Protein AF-A0AA51P046-F1 (afdb_monomer_lite)

Foldseek 3Di:
DVQACVPVVVVQQWDWPPDFDHDYDDPPDPPPDDDDGDDTDDTDGDDDDDDPDDLVSLLVVQVVQVVVQVVVVVVVDHDDDDDDSCVPSVCVNCVVVVVVVVVVVVVVVVVVD

Radius of gyration: 23.31 Å; chains: 1; bounding box: 40×34×75 Å

Organism: NCBI:txid2839342

Structure (mmCIF, N/CA/C/O backbone):
data_AF-A0AA51P046-F1
#
_entry.id   AF-A0AA51P046-F1
#
loop_
_atom_site.group_PDB
_atom_site.id
_atom_site.type_symbol
_atom_site.label_atom_id
_atom_site.label_alt_id
_atom_site.label_comp_id
_atom_site.label_asym_id
_atom_site.label_entity_id
_atom_site.label_seq_id
_atom_site.pdbx_PDB_ins_code
_atom_site.Cartn_x
_atom_site.Cartn_y
_atom_site.Cartn_z
_atom_site.occupancy
_atom_site.B_iso_or_equiv
_atom_site.auth_seq_id
_atom_site.auth_comp_id
_atom_site.auth_asym_id
_atom_site.auth_atom_id
_atom_site.pdbx_PDB_model_num
ATOM 1 N N . TRP A 1 1 ? 11.279 -0.391 -20.856 1.00 92.69 1 TRP A N 1
ATOM 2 C CA . TRP A 1 1 ? 10.608 0.791 -20.285 1.00 92.69 1 TRP A CA 1
ATOM 3 C C . TRP A 1 1 ? 11.399 1.357 -19.111 1.00 92.69 1 TRP A C 1
ATOM 5 O O . TRP A 1 1 ? 12.109 2.322 -19.342 1.00 92.69 1 TRP A O 1
ATOM 15 N N . ALA A 1 2 ? 11.408 0.714 -17.933 1.00 93.25 2 ALA A N 1
ATOM 16 C CA . ALA A 1 2 ? 12.025 1.247 -16.702 1.00 93.25 2 ALA A CA 1
ATOM 17 C C . ALA A 1 2 ? 13.483 1.753 -16.828 1.00 93.25 2 ALA A C 1
ATOM 19 O O . ALA A 1 2 ? 13.899 2.627 -16.078 1.00 93.25 2 ALA A O 1
ATOM 20 N N . THR A 1 3 ? 14.265 1.209 -17.762 1.00 93.50 3 THR A N 1
ATOM 21 C CA . THR A 1 3 ? 15.686 1.537 -17.970 1.00 93.50 3 THR A CA 1
ATOM 22 C C . THR A 1 3 ? 15.951 2.573 -19.062 1.00 93.50 3 THR A C 1
ATOM 24 O O . THR A 1 3 ? 17.003 3.201 -19.043 1.00 93.50 3 THR A O 1
ATOM 27 N N . ASN A 1 4 ? 15.029 2.731 -20.015 1.00 95.31 4 ASN A N 1
ATOM 28 C CA . ASN A 1 4 ? 15.179 3.623 -21.173 1.00 95.31 4 ASN A CA 1
ATOM 29 C C . ASN A 1 4 ? 14.312 4.883 -21.054 1.00 95.31 4 ASN A C 1
ATOM 31 O O . ASN A 1 4 ? 14.606 5.888 -21.683 1.00 95.31 4 ASN A O 1
ATOM 35 N N . ASP A 1 5 ? 13.267 4.836 -20.229 1.00 96.44 5 ASP A N 1
ATOM 36 C CA . ASP A 1 5 ? 12.367 5.952 -19.954 1.00 96.44 5 ASP A CA 1
ATOM 37 C C . ASP A 1 5 ? 12.427 6.298 -18.461 1.00 96.44 5 ASP A C 1
ATOM 39 O O . ASP A 1 5 ? 11.537 5.985 -17.664 1.00 96.44 5 ASP A O 1
ATOM 43 N N . ALA A 1 6 ? 13.558 6.888 -18.064 1.00 93.00 6 ALA A N 1
ATOM 44 C CA . ALA A 1 6 ? 13.827 7.231 -16.671 1.00 93.00 6 ALA A CA 1
ATOM 45 C C . ALA A 1 6 ? 12.859 8.299 -16.136 1.00 93.00 6 ALA A C 1
ATOM 47 O O . ALA A 1 6 ? 12.555 8.303 -14.943 1.00 93.00 6 ALA A O 1
ATOM 48 N N . LEU A 1 7 ? 12.356 9.179 -17.009 1.00 96.62 7 LEU A N 1
ATOM 49 C CA . LEU A 1 7 ? 11.429 10.243 -16.633 1.00 96.62 7 LEU A CA 1
ATOM 50 C C . LEU A 1 7 ? 10.056 9.676 -16.279 1.00 96.62 7 LEU A C 1
ATOM 52 O O . LEU A 1 7 ? 9.559 9.957 -15.189 1.00 96.62 7 LEU A O 1
ATOM 56 N N . ALA A 1 8 ? 9.466 8.836 -17.137 1.00 96.62 8 ALA A N 1
ATOM 57 C CA . ALA A 1 8 ? 8.175 8.229 -16.826 1.00 96.62 8 ALA A CA 1
ATOM 58 C C . ALA A 1 8 ? 8.278 7.281 -15.627 1.00 96.62 8 ALA A C 1
ATOM 60 O O . ALA A 1 8 ? 7.407 7.286 -14.753 1.00 96.62 8 ALA A O 1
ATOM 61 N N . TYR A 1 9 ? 9.362 6.501 -15.545 1.00 95.75 9 TYR A N 1
ATOM 62 C CA . TYR A 1 9 ? 9.577 5.612 -14.409 1.00 95.75 9 TYR A CA 1
ATOM 63 C C . TYR A 1 9 ? 9.699 6.394 -13.095 1.00 95.75 9 TYR A C 1
ATOM 65 O O . TYR A 1 9 ? 8.991 6.089 -12.135 1.00 95.75 9 TYR A O 1
ATOM 73 N N . GLY A 1 10 ? 10.516 7.452 -13.070 1.00 95.19 10 GLY A N 1
ATOM 74 C CA . GLY A 1 10 ? 10.674 8.320 -11.904 1.00 95.19 10 GLY A CA 1
ATOM 75 C C . GLY A 1 10 ? 9.374 9.018 -11.499 1.00 95.19 10 GLY A C 1
ATOM 76 O O . GLY A 1 10 ? 9.004 8.991 -10.326 1.00 95.19 10 GLY A O 1
ATOM 77 N N . ALA A 1 11 ? 8.636 9.572 -12.465 1.00 96.25 11 ALA A N 1
ATOM 78 C CA . ALA A 1 11 ? 7.366 10.253 -12.220 1.00 96.25 11 ALA A CA 1
ATOM 79 C C . ALA A 1 11 ? 6.276 9.316 -11.673 1.00 96.25 11 ALA A C 1
ATOM 81 O O . ALA A 1 11 ? 5.465 9.738 -10.852 1.00 96.25 11 ALA A O 1
ATOM 82 N N . SER A 1 12 ? 6.271 8.041 -12.084 1.00 96.00 12 SER A N 1
ATOM 83 C CA . SER A 1 12 ? 5.298 7.052 -11.598 1.00 96.00 12 SER A CA 1
ATOM 84 C C . SER A 1 12 ? 5.448 6.724 -10.109 1.00 96.00 12 SER A C 1
ATOM 86 O O . SER A 1 12 ? 4.499 6.256 -9.484 1.00 96.00 12 SER A O 1
ATOM 88 N N . GLN A 1 13 ? 6.652 6.916 -9.551 1.00 95.88 13 GLN A N 1
ATOM 89 C CA . GLN A 1 13 ? 7.055 6.456 -8.214 1.00 95.88 13 GLN A CA 1
ATOM 90 C C . GLN A 1 13 ? 6.775 4.957 -7.963 1.00 95.88 13 GLN A C 1
ATOM 92 O O . GLN A 1 13 ? 6.744 4.504 -6.814 1.00 95.88 13 GLN A O 1
ATOM 97 N N . GLY A 1 14 ? 6.598 4.177 -9.036 1.00 93.62 14 GLY A N 1
ATOM 98 C CA . GLY A 1 14 ? 6.342 2.744 -9.012 1.00 93.62 14 GLY A CA 1
ATOM 99 C C . GLY A 1 14 ? 7.629 1.974 -8.762 1.00 93.62 14 GLY A C 1
ATOM 100 O O . GLY A 1 14 ? 8.365 1.648 -9.687 1.00 93.62 14 GLY A O 1
ATOM 101 N N . ASN A 1 15 ? 7.927 1.700 -7.496 1.00 94.50 15 ASN A N 1
ATOM 102 C CA . ASN A 1 15 ? 9.152 1.023 -7.084 1.00 94.50 15 ASN A CA 1
ATOM 103 C C . ASN A 1 15 ? 9.109 -0.482 -7.404 1.00 94.50 15 ASN A C 1
ATOM 105 O O . ASN A 1 15 ? 8.732 -1.289 -6.555 1.00 94.50 15 ASN A O 1
ATOM 109 N N . LEU A 1 16 ? 9.513 -0.860 -8.618 1.00 96.38 16 LEU A N 1
ATOM 110 C CA . LEU A 1 16 ? 9.538 -2.251 -9.069 1.00 96.38 16 LEU A CA 1
ATOM 111 C C . LEU A 1 16 ? 10.619 -3.056 -8.336 1.00 96.38 16 LEU A C 1
ATOM 113 O O . LEU A 1 16 ? 11.814 -2.741 -8.408 1.00 96.38 16 LEU A O 1
ATOM 117 N N . LYS A 1 17 ? 10.203 -4.125 -7.651 1.00 96.38 17 LYS A N 1
ATOM 118 C CA . LYS A 1 17 ? 11.099 -5.091 -7.007 1.00 96.38 17 LYS A CA 1
ATOM 119 C C . LYS A 1 17 ? 10.750 -6.526 -7.425 1.00 96.38 17 LYS A C 1
ATOM 121 O O . LYS A 1 17 ? 9.565 -6.861 -7.454 1.00 96.38 17 LYS A O 1
ATOM 126 N N . PRO A 1 18 ? 11.754 -7.388 -7.682 1.00 96.50 18 PRO A N 1
ATOM 127 C CA . PRO A 1 18 ? 13.169 -7.046 -7.854 1.00 96.50 18 PRO A CA 1
ATOM 128 C C . PRO A 1 18 ? 13.369 -6.057 -9.010 1.00 96.50 18 PRO A C 1
ATOM 130 O O . PRO A 1 18 ? 12.502 -5.915 -9.872 1.00 96.50 18 PRO A O 1
ATOM 133 N N . GLN A 1 19 ? 14.486 -5.326 -8.990 1.00 94.50 19 GLN A N 1
ATOM 134 C CA . GLN A 1 19 ? 14.751 -4.351 -10.046 1.00 94.50 19 GLN A CA 1
ATOM 135 C C . GLN A 1 19 ? 14.830 -5.079 -11.398 1.00 94.50 19 GLN A C 1
ATOM 137 O O . GLN A 1 19 ? 15.526 -6.097 -11.484 1.00 94.50 19 GLN A O 1
ATOM 142 N N . PRO A 1 20 ? 14.143 -4.585 -12.443 1.00 94.69 20 PRO A N 1
ATOM 143 C CA . PRO A 1 20 ? 14.285 -5.132 -13.785 1.00 94.69 20 PRO A CA 1
ATOM 144 C C . PRO A 1 20 ? 15.752 -5.129 -14.221 1.00 94.69 20 PRO A C 1
ATOM 146 O O . PRO A 1 20 ? 16.500 -4.205 -13.893 1.00 94.69 20 PRO A O 1
ATOM 149 N N . GLN A 1 21 ? 16.170 -6.150 -14.970 1.00 94.19 21 GLN A N 1
ATOM 150 C CA . GLN A 1 21 ? 17.529 -6.192 -15.498 1.00 94.19 21 GLN A CA 1
ATOM 151 C C . GLN A 1 21 ? 17.788 -4.972 -16.378 1.00 94.19 21 GLN A C 1
ATOM 153 O O . GLN A 1 21 ? 16.974 -4.600 -17.228 1.00 94.19 21 GLN A O 1
ATOM 158 N N . ARG A 1 22 ? 18.940 -4.338 -16.154 1.00 92.19 22 ARG A N 1
ATOM 159 C CA . ARG A 1 22 ? 19.315 -3.137 -16.886 1.00 92.19 22 ARG A CA 1
ATOM 160 C C . ARG A 1 22 ? 19.605 -3.491 -18.340 1.00 92.19 22 ARG A C 1
ATOM 162 O O . ARG A 1 22 ? 20.519 -4.257 -18.621 1.00 92.19 22 ARG A O 1
ATOM 169 N N . TRP A 1 23 ? 18.860 -2.869 -19.242 1.00 92.94 23 TRP A N 1
ATOM 170 C CA . TRP A 1 23 ? 19.118 -2.879 -20.676 1.00 92.94 23 TRP A CA 1
ATOM 171 C C . TRP A 1 23 ? 18.900 -1.464 -21.210 1.00 92.94 23 TRP A C 1
ATOM 173 O O . TRP A 1 23 ? 17.827 -0.893 -21.005 1.00 92.94 23 TRP A O 1
ATOM 183 N N . ILE A 1 24 ? 19.927 -0.883 -21.827 1.00 92.50 24 ILE A N 1
ATOM 184 C CA . ILE A 1 24 ? 19.870 0.446 -22.442 1.00 92.50 24 ILE A CA 1
ATOM 185 C C . ILE A 1 24 ? 19.960 0.237 -23.942 1.00 92.50 24 ILE A C 1
ATOM 187 O O . ILE A 1 24 ? 20.881 -0.423 -24.415 1.00 92.50 24 ILE A O 1
ATOM 191 N N . HIS A 1 25 ? 18.990 0.778 -24.663 1.00 91.06 25 HIS A N 1
ATOM 192 C CA . HIS A 1 25 ? 18.967 0.696 -26.108 1.00 91.06 25 HIS A CA 1
ATOM 193 C C . HIS A 1 25 ? 20.133 1.496 -26.699 1.00 91.06 25 HIS A C 1
ATOM 195 O O . HIS A 1 25 ? 20.322 2.664 -26.354 1.00 91.06 25 HIS A O 1
ATOM 201 N N . SER A 1 26 ? 20.876 0.870 -27.609 1.00 92.25 26 SER A N 1
ATOM 202 C CA . SER A 1 26 ? 21.825 1.540 -28.493 1.00 92.25 26 SER A CA 1
ATOM 203 C C . SER A 1 26 ? 21.410 1.281 -29.942 1.00 92.25 26 SER A C 1
ATOM 205 O O . SER A 1 26 ? 21.175 0.120 -30.285 1.00 92.25 26 SER A O 1
ATOM 207 N N . PRO A 1 27 ? 21.348 2.307 -30.808 1.00 92.50 27 PRO A N 1
ATOM 208 C CA . PRO A 1 27 ? 21.104 2.116 -32.239 1.00 92.50 27 PRO A CA 1
ATOM 209 C C . PRO A 1 27 ? 22.162 1.243 -32.933 1.00 92.50 27 PRO A C 1
ATOM 211 O O . PRO A 1 27 ? 21.893 0.680 -33.988 1.00 92.50 27 PRO A O 1
ATOM 214 N N . GLU A 1 28 ? 23.356 1.137 -32.347 1.00 93.94 28 GLU A N 1
ATOM 215 C CA . GLU A 1 28 ? 24.486 0.353 -32.864 1.00 93.94 28 GLU A CA 1
ATOM 216 C C . GLU A 1 28 ? 24.459 -1.118 -32.405 1.00 93.94 28 GLU A C 1
ATOM 218 O O . GLU A 1 28 ? 25.293 -1.913 -32.835 1.00 93.94 28 GLU A O 1
ATOM 223 N N . ASP A 1 29 ? 23.530 -1.497 -31.519 1.00 90.06 29 ASP A N 1
ATOM 224 C CA . ASP A 1 29 ? 23.430 -2.866 -31.006 1.00 90.06 29 ASP A CA 1
ATOM 225 C C . ASP A 1 29 ? 22.819 -3.811 -32.053 1.00 90.06 29 ASP A C 1
ATOM 227 O O . ASP A 1 29 ? 21.626 -3.758 -32.353 1.00 90.06 29 ASP A O 1
ATOM 231 N N . VAL A 1 30 ? 23.652 -4.702 -32.592 1.00 91.00 30 VAL A N 1
ATOM 232 C CA . VAL A 1 30 ? 23.269 -5.704 -33.601 1.00 91.00 30 VAL A CA 1
ATOM 233 C C . VAL A 1 30 ? 22.756 -7.000 -32.960 1.00 91.00 30 VAL A C 1
ATOM 235 O O . VAL A 1 30 ? 22.018 -7.750 -33.595 1.00 91.00 30 VAL A O 1
ATOM 238 N N . ASN A 1 31 ? 23.123 -7.274 -31.705 1.00 88.81 31 ASN A N 1
ATOM 239 C CA . ASN A 1 31 ? 22.814 -8.548 -31.051 1.00 88.81 31 ASN A CA 1
ATOM 240 C C . ASN A 1 31 ? 21.349 -8.615 -30.587 1.00 88.81 31 ASN A C 1
ATOM 242 O O . ASN A 1 31 ? 20.791 -9.705 -30.492 1.00 88.81 31 ASN A O 1
ATOM 246 N N . LEU A 1 32 ? 20.712 -7.460 -30.335 1.00 87.38 32 LEU A N 1
ATOM 247 C CA . LEU A 1 32 ? 19.291 -7.330 -29.962 1.00 87.38 32 LEU A CA 1
ATOM 248 C C . LEU A 1 32 ? 18.878 -8.206 -28.762 1.00 87.38 32 LEU A C 1
ATOM 250 O O . LEU A 1 32 ? 17.727 -8.635 -28.638 1.00 87.38 32 LEU A O 1
ATOM 254 N N . GLU A 1 33 ? 19.811 -8.464 -27.848 1.00 90.31 33 GLU A N 1
ATOM 255 C CA . GLU A 1 33 ? 19.585 -9.344 -26.706 1.00 90.31 33 GLU A CA 1
ATOM 256 C C . GLU A 1 33 ? 19.021 -8.577 -25.506 1.00 90.31 33 GLU A C 1
ATOM 258 O O . GLU A 1 33 ? 19.664 -7.698 -24.928 1.00 90.31 33 GLU A O 1
ATOM 263 N N . ILE A 1 34 ? 17.825 -8.971 -25.062 1.00 92.88 34 ILE A N 1
ATOM 264 C CA . ILE A 1 34 ? 17.210 -8.464 -23.832 1.00 92.88 34 ILE A CA 1
ATOM 265 C C . ILE A 1 34 ? 17.144 -9.600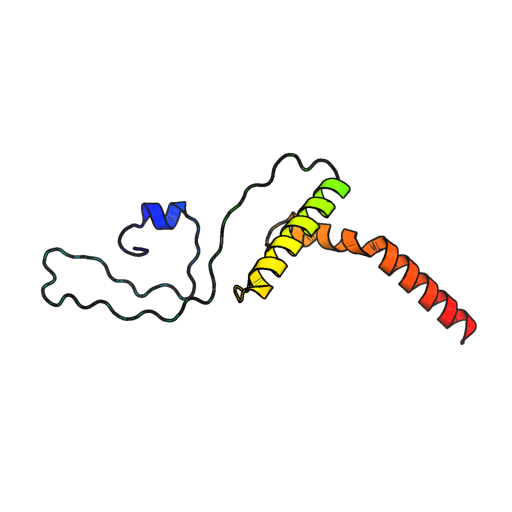 -22.819 1.00 92.88 34 ILE A C 1
ATOM 267 O O . ILE A 1 34 ? 16.436 -10.592 -23.000 1.00 92.88 34 ILE A O 1
ATOM 271 N N . LYS A 1 35 ? 17.865 -9.447 -21.708 1.00 92.31 35 LYS A N 1
ATOM 272 C CA . LYS A 1 35 ? 17.876 -10.455 -20.648 1.00 92.31 35 LYS A CA 1
ATOM 273 C C . LYS A 1 35 ? 16.538 -10.501 -19.909 1.00 92.31 35 LYS A C 1
ATOM 275 O O . LYS A 1 35 ? 15.969 -9.474 -19.531 1.00 92.31 35 LYS A O 1
ATOM 280 N N . LYS A 1 36 ? 16.058 -11.717 -19.641 1.00 94.62 36 LYS A N 1
ATOM 281 C CA . LYS A 1 36 ? 14.832 -11.942 -18.869 1.00 94.62 36 LYS A CA 1
ATOM 282 C C . LYS A 1 36 ? 15.016 -11.468 -17.425 1.00 94.62 36 LYS A C 1
ATOM 284 O O . LYS A 1 36 ? 15.968 -11.848 -16.748 1.00 94.62 36 LYS A O 1
ATOM 289 N N . SER A 1 37 ? 14.073 -10.660 -16.951 1.00 95.88 37 SER A N 1
ATOM 290 C CA . SER A 1 37 ? 14.008 -10.242 -15.548 1.00 95.88 37 SER A CA 1
ATOM 291 C C . SER A 1 37 ? 13.241 -11.254 -14.702 1.00 95.88 37 SER A C 1
ATOM 293 O O . SER A 1 37 ? 12.387 -11.986 -15.209 1.00 95.88 37 SER A O 1
ATOM 295 N N . SER A 1 38 ? 13.531 -11.275 -13.404 1.00 96.44 38 SER A N 1
ATOM 296 C CA . SER A 1 38 ? 12.746 -12.044 -12.440 1.00 96.44 38 SER A CA 1
ATOM 297 C C . SER A 1 38 ? 11.309 -11.507 -12.350 1.00 96.44 38 SER A C 1
ATOM 299 O O . SER A 1 38 ? 11.099 -10.310 -12.573 1.00 96.44 38 SER A O 1
ATOM 301 N N . PRO A 1 39 ? 10.319 -12.354 -12.009 1.00 96.25 39 PRO A N 1
ATOM 302 C CA . PRO A 1 39 ? 8.953 -11.904 -11.765 1.00 96.25 39 PRO A CA 1
ATOM 303 C C . PRO A 1 39 ? 8.906 -10.814 -10.692 1.00 96.25 39 PRO A C 1
ATOM 305 O O . PRO A 1 39 ? 9.626 -10.888 -9.694 1.00 96.25 39 PRO A O 1
ATOM 308 N N . LEU A 1 40 ? 8.058 -9.810 -10.902 1.00 95.38 40 LEU A N 1
ATOM 309 C CA . LEU A 1 40 ? 7.850 -8.735 -9.938 1.00 95.38 40 LEU A CA 1
ATOM 310 C C . LEU A 1 40 ? 7.106 -9.263 -8.712 1.00 95.38 40 LEU A C 1
ATOM 312 O O . LE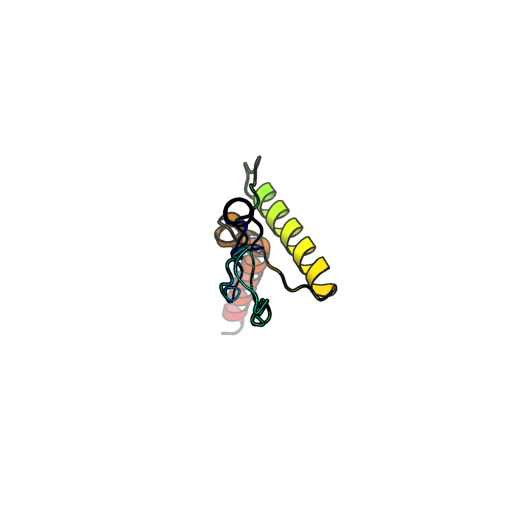U A 1 40 ? 6.115 -9.976 -8.843 1.00 95.38 40 LEU A O 1
ATOM 316 N N . ILE A 1 41 ? 7.581 -8.875 -7.533 1.00 96.62 41 ILE A N 1
ATOM 317 C CA . ILE A 1 41 ? 6.985 -9.231 -6.239 1.00 96.62 41 ILE A CA 1
ATOM 318 C C . ILE A 1 41 ? 6.418 -8.013 -5.512 1.00 96.62 41 ILE A C 1
ATOM 320 O O . ILE A 1 41 ? 5.602 -8.162 -4.610 1.00 96.62 41 ILE A O 1
ATOM 324 N N . TYR A 1 42 ? 6.858 -6.807 -5.879 1.00 97.00 42 TYR A N 1
ATOM 325 C CA . TYR A 1 42 ? 6.404 -5.574 -5.254 1.00 97.00 42 TYR A CA 1
ATOM 326 C C . TYR A 1 42 ? 6.449 -4.404 -6.234 1.00 97.00 42 TYR A C 1
ATOM 328 O O . TYR A 1 42 ? 7.358 -4.274 -7.059 1.00 97.00 42 TYR A O 1
ATOM 336 N N . THR A 1 43 ? 5.449 -3.545 -6.097 1.00 97.44 43 THR A N 1
ATOM 337 C CA . THR A 1 43 ? 5.386 -2.196 -6.645 1.00 97.44 43 THR A CA 1
ATOM 338 C C . THR A 1 43 ? 4.481 -1.364 -5.743 1.00 97.44 43 THR A C 1
ATOM 340 O O . THR A 1 43 ? 3.767 -1.909 -4.902 1.00 97.44 43 THR A O 1
ATOM 343 N N . GLN A 1 44 ? 4.495 -0.049 -5.919 1.00 96.44 44 GLN A N 1
ATOM 344 C CA . GLN A 1 44 ? 3.667 0.871 -5.146 1.00 96.44 44 GLN A CA 1
ATOM 345 C C . GLN A 1 44 ? 2.956 1.862 -6.060 1.00 96.44 44 GLN A C 1
ATOM 347 O O . GLN A 1 44 ? 3.437 2.165 -7.152 1.00 96.44 44 GLN A O 1
ATOM 352 N N . LEU A 1 45 ? 1.817 2.364 -5.588 1.00 96.31 45 LEU A N 1
ATOM 353 C CA . LEU A 1 45 ? 1.002 3.359 -6.273 1.00 96.31 45 LEU A CA 1
ATOM 354 C C . LEU A 1 45 ? 0.795 4.541 -5.318 1.00 96.31 45 LEU A C 1
ATOM 356 O O . LEU A 1 45 ? 0.140 4.366 -4.287 1.00 96.31 45 LEU A O 1
ATOM 360 N N . PRO A 1 46 ? 1.385 5.716 -5.596 1.00 96.62 46 PRO A N 1
ATOM 361 C CA . PRO A 1 46 ? 1.249 6.871 -4.719 1.00 96.62 46 PRO A CA 1
ATOM 362 C C . PRO A 1 46 ? -0.140 7.508 -4.863 1.00 96.62 46 PRO A C 1
ATOM 364 O O . PRO A 1 46 ? -0.606 7.769 -5.971 1.00 96.62 46 PRO A O 1
ATOM 367 N N . PHE A 1 47 ? -0.775 7.817 -3.734 1.00 96.31 47 PHE A N 1
ATOM 368 C CA . PHE A 1 47 ? -2.014 8.593 -3.670 1.00 96.31 47 PHE A CA 1
ATOM 369 C C . PHE A 1 47 ? -1.900 9.668 -2.591 1.00 96.31 47 PHE A C 1
ATOM 371 O O . PHE A 1 47 ? -1.273 9.452 -1.553 1.00 96.31 47 PHE A O 1
ATOM 378 N N . TYR A 1 48 ? -2.543 10.811 -2.824 1.00 95.44 48 TYR A N 1
ATOM 379 C CA . TYR A 1 48 ? -2.687 11.868 -1.827 1.00 95.44 48 TYR A CA 1
ATOM 380 C C . TYR A 1 48 ? -4.083 11.832 -1.225 1.00 95.44 48 TYR A C 1
ATOM 382 O O . TYR A 1 48 ? -5.073 11.629 -1.927 1.00 95.44 48 TYR A O 1
ATOM 390 N N . LEU A 1 49 ? -4.147 12.054 0.083 1.00 94.56 49 LEU A N 1
ATOM 391 C CA . LEU A 1 49 ? -5.393 12.171 0.825 1.00 94.56 49 LEU A CA 1
ATOM 392 C C . LEU A 1 49 ? -5.633 13.644 1.150 1.00 94.56 49 LEU A C 1
ATOM 394 O O . LEU A 1 49 ? -4.695 14.371 1.477 1.00 94.56 49 LEU A O 1
ATOM 398 N N . SER A 1 50 ? -6.883 14.081 1.075 1.00 93.81 50 SER A N 1
ATOM 399 C CA . SER A 1 50 ? -7.292 15.447 1.397 1.00 93.81 50 SER A CA 1
ATOM 400 C C . SER A 1 50 ? -8.609 15.438 2.171 1.00 93.81 50 SER A C 1
ATOM 402 O O . SER A 1 50 ? -9.351 14.459 2.139 1.00 93.81 50 SER A O 1
ATOM 404 N N . GLY A 1 51 ? -8.883 16.521 2.905 1.00 90.50 51 GLY A N 1
ATOM 405 C CA . GLY A 1 51 ? -10.158 16.694 3.612 1.00 90.50 51 GLY A CA 1
ATOM 406 C C . GLY A 1 51 ? -10.359 15.800 4.842 1.00 90.50 51 GLY A C 1
ATOM 407 O O . GLY A 1 51 ? -11.494 15.584 5.247 1.00 90.50 51 GLY A O 1
ATOM 408 N N . LEU A 1 52 ? -9.283 15.281 5.442 1.00 92.50 52 LEU A N 1
ATOM 409 C CA . LEU A 1 52 ? -9.343 14.497 6.680 1.00 92.50 52 LEU A CA 1
ATOM 410 C C . LEU A 1 52 ? -9.203 15.421 7.896 1.00 92.50 52 LEU A C 1
ATOM 412 O O . LEU A 1 52 ? -8.091 15.813 8.247 1.00 92.50 52 LEU A O 1
ATOM 416 N N . SER A 1 53 ? -10.325 15.794 8.514 1.00 91.19 53 SER A N 1
ATOM 417 C CA . SER A 1 53 ? -10.362 16.696 9.679 1.00 91.19 53 SER A CA 1
ATOM 418 C C . SER A 1 53 ? -10.541 15.990 11.022 1.00 91.19 53 SER A C 1
ATOM 420 O O . SER A 1 53 ? -10.144 16.521 12.055 1.00 91.19 53 SER A O 1
ATOM 422 N N . ASP A 1 54 ? -11.158 14.814 11.028 1.00 94.62 54 ASP A N 1
ATOM 423 C CA . ASP A 1 54 ? -11.674 14.160 12.228 1.00 94.62 54 ASP A CA 1
ATOM 424 C C . ASP A 1 54 ? -11.346 12.661 12.239 1.00 94.62 54 ASP A C 1
ATOM 426 O O . ASP A 1 54 ? -11.006 12.050 11.227 1.00 94.62 54 ASP A O 1
ATOM 430 N N . THR A 1 55 ? -11.411 12.047 13.421 1.00 94.12 55 THR A N 1
ATOM 431 C CA . THR A 1 55 ? -11.041 10.631 13.576 1.00 94.12 55 THR A CA 1
ATOM 432 C C . THR A 1 55 ? -12.017 9.705 12.853 1.00 94.12 55 THR A C 1
ATOM 434 O O . THR A 1 55 ? -11.597 8.667 12.342 1.00 94.12 55 THR A O 1
ATOM 437 N N . ASP A 1 56 ? -13.296 10.070 12.770 1.00 93.88 56 ASP A N 1
ATOM 438 C CA . ASP A 1 56 ? -14.300 9.237 12.115 1.00 93.88 56 ASP A CA 1
ATOM 439 C C . ASP A 1 56 ? -14.132 9.257 10.589 1.00 93.88 56 ASP A C 1
ATOM 441 O O . ASP A 1 56 ? -14.192 8.196 9.965 1.00 93.88 56 ASP A O 1
ATOM 445 N N . SER A 1 57 ? -13.801 10.402 9.981 1.00 95.38 57 SER A N 1
ATOM 446 C CA . SER A 1 57 ? -13.460 10.476 8.553 1.00 95.38 57 SER A CA 1
ATOM 447 C C . SER A 1 57 ? -12.211 9.662 8.214 1.00 95.38 57 SER A C 1
ATOM 449 O O . SER A 1 57 ? -12.220 8.918 7.231 1.00 95.38 57 SER A O 1
ATOM 451 N N . ILE A 1 58 ? -11.174 9.702 9.059 1.00 95.94 58 ILE A N 1
ATOM 452 C CA . ILE A 1 58 ? -9.976 8.865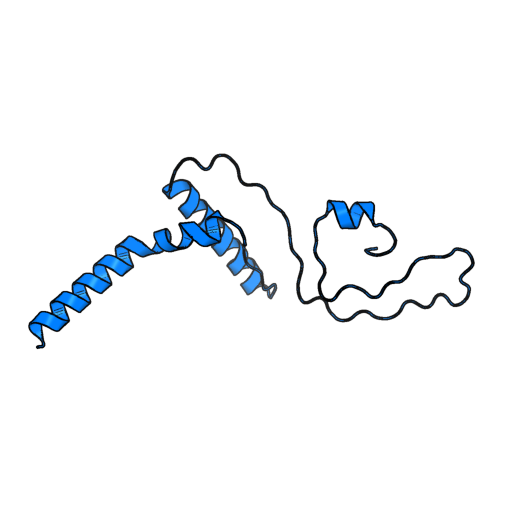 8.882 1.00 95.94 58 ILE A CA 1
ATOM 453 C C . ILE A 1 58 ? -10.325 7.375 8.992 1.00 95.94 58 ILE A C 1
ATOM 455 O O . ILE A 1 58 ? -9.896 6.580 8.155 1.00 95.94 58 ILE A O 1
ATOM 459 N N . LYS A 1 59 ? -11.132 6.976 9.982 1.00 95.50 59 LYS A N 1
ATOM 460 C CA . LYS A 1 59 ? -11.574 5.582 10.130 1.00 95.50 59 LYS A CA 1
ATOM 461 C C . LYS A 1 59 ? -12.371 5.098 8.919 1.00 95.50 59 LYS A C 1
ATOM 463 O O . LYS A 1 59 ? -12.085 4.019 8.404 1.00 95.50 59 LYS A O 1
ATOM 468 N N . ASN A 1 60 ? -13.324 5.899 8.442 1.00 95.44 60 ASN A N 1
ATOM 469 C CA . ASN A 1 60 ? -14.135 5.576 7.267 1.00 95.44 60 ASN A CA 1
ATOM 470 C C . ASN A 1 60 ? -13.269 5.421 6.013 1.00 95.44 60 ASN A C 1
ATOM 472 O O . ASN A 1 60 ? -13.477 4.495 5.226 1.00 95.44 60 ASN A O 1
ATOM 476 N N . LEU A 1 61 ? -12.258 6.279 5.853 1.00 96.12 61 LEU A N 1
ATOM 477 C CA . LEU A 1 61 ? -11.280 6.157 4.779 1.00 96.12 61 LEU A CA 1
ATOM 478 C C . LEU A 1 61 ? -10.496 4.843 4.874 1.00 96.12 61 LEU A C 1
ATOM 480 O O . LEU A 1 61 ? -10.411 4.116 3.885 1.00 96.12 61 LEU A O 1
ATOM 484 N N . ILE A 1 62 ? -9.956 4.517 6.053 1.00 96.69 62 ILE A N 1
ATOM 485 C CA . ILE A 1 62 ? -9.191 3.279 6.261 1.00 96.69 62 ILE A CA 1
ATOM 486 C C . ILE A 1 62 ? -10.052 2.062 5.917 1.00 96.69 62 ILE A C 1
ATOM 488 O O . ILE A 1 62 ? -9.605 1.201 5.161 1.00 96.69 62 ILE A O 1
ATOM 492 N N . MET A 1 63 ? -11.294 2.016 6.408 1.00 96.56 63 MET A N 1
ATOM 493 C CA . MET A 1 63 ? -12.230 0.926 6.116 1.00 96.56 63 MET A CA 1
ATOM 494 C C . MET A 1 63 ? -12.507 0.796 4.617 1.00 96.56 63 MET A C 1
ATOM 496 O O . MET A 1 63 ? -12.378 -0.296 4.070 1.00 96.56 63 MET A O 1
ATOM 500 N N . SER A 1 64 ? -12.805 1.909 3.943 1.00 96.88 64 SER A N 1
ATOM 501 C CA . SER A 1 64 ? -13.122 1.920 2.509 1.00 96.88 64 SER A CA 1
ATOM 502 C C . SER A 1 64 ? -11.949 1.430 1.657 1.00 96.88 64 SER A C 1
ATOM 504 O O . SER A 1 64 ? -12.120 0.643 0.727 1.00 96.88 64 SER A O 1
ATOM 506 N N . VAL A 1 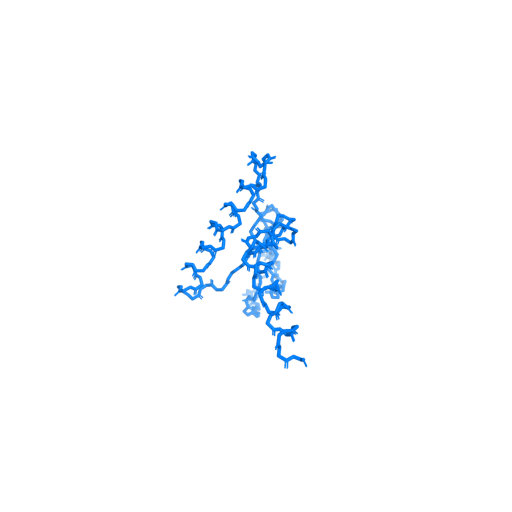65 ? -10.729 1.868 1.982 1.00 97.56 65 VAL A N 1
ATOM 507 C CA . VAL A 1 65 ? -9.525 1.440 1.260 1.00 97.56 65 VAL A CA 1
ATOM 508 C C . VAL A 1 65 ? -9.216 -0.032 1.540 1.00 97.56 65 VAL A C 1
ATOM 510 O O . VAL A 1 65 ? -8.911 -0.768 0.606 1.00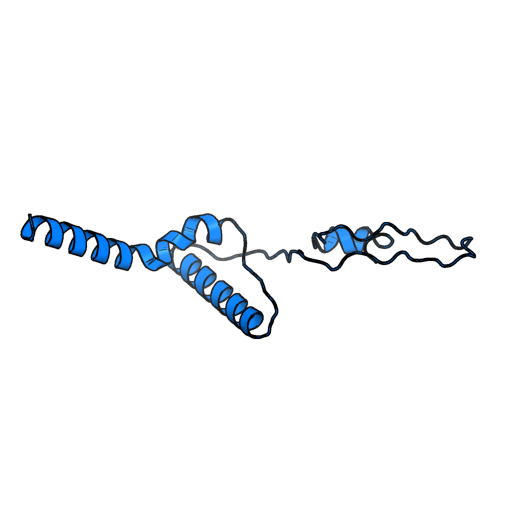 97.56 65 VAL A O 1
ATOM 513 N N . ARG A 1 66 ? -9.343 -0.498 2.790 1.00 97.06 66 ARG A N 1
ATOM 514 C CA . ARG A 1 66 ? -9.153 -1.917 3.140 1.00 97.06 66 ARG A CA 1
ATOM 515 C C . ARG A 1 66 ? -10.155 -2.817 2.417 1.00 97.06 66 ARG A C 1
ATOM 517 O O . ARG A 1 66 ? -9.754 -3.845 1.880 1.00 97.06 66 ARG A O 1
ATOM 524 N N . GLU A 1 67 ? -11.421 -2.417 2.341 1.00 97.81 67 GLU A N 1
ATOM 525 C CA . GLU A 1 67 ? -12.448 -3.145 1.589 1.00 97.81 67 GLU A CA 1
ATOM 526 C C . GLU A 1 67 ? -12.104 -3.232 0.095 1.00 97.81 67 GLU A C 1
ATOM 528 O O . GLU A 1 67 ? -12.200 -4.302 -0.513 1.00 97.81 67 GLU A O 1
ATOM 533 N N . LEU A 1 68 ? -11.624 -2.132 -0.498 1.00 97.94 68 LEU A N 1
ATOM 534 C CA . LEU A 1 68 ? -11.168 -2.124 -1.886 1.00 97.94 68 LEU A CA 1
ATOM 535 C C . LEU A 1 68 ? -9.986 -3.079 -2.102 1.00 97.94 68 LEU A C 1
ATOM 537 O O . LEU A 1 68 ? -9.971 -3.818 -3.089 1.00 97.94 68 LEU A O 1
ATOM 541 N N . CYS A 1 69 ? -9.023 -3.091 -1.180 1.00 97.56 69 CYS A N 1
ATOM 542 C CA . CYS A 1 69 ? -7.885 -4.001 -1.237 1.00 97.56 69 CYS A CA 1
ATOM 543 C C . CYS A 1 69 ? -8.333 -5.465 -1.193 1.00 97.56 69 CYS A C 1
ATOM 545 O O . CYS A 1 69 ? -7.964 -6.230 -2.086 1.00 97.56 69 CYS A O 1
ATOM 547 N N . LEU A 1 70 ? -9.203 -5.818 -0.240 1.00 97.81 70 LEU A N 1
ATOM 548 C CA . LEU A 1 70 ? -9.774 -7.162 -0.100 1.00 97.81 70 LEU A CA 1
ATOM 549 C C . LEU A 1 70 ? -10.541 -7.597 -1.356 1.00 97.81 70 LEU A C 1
ATOM 551 O O . LEU A 1 70 ? -10.431 -8.741 -1.796 1.00 97.81 70 LEU A O 1
ATOM 555 N N . LYS A 1 71 ? -11.276 -6.679 -1.993 1.00 98.25 71 LYS A N 1
ATOM 556 C CA . LYS A 1 71 ? -11.992 -6.951 -3.248 1.00 98.25 71 LYS A CA 1
ATOM 557 C C . LYS A 1 71 ? -11.055 -7.362 -4.387 1.00 98.25 71 LYS A C 1
ATOM 559 O O . LYS A 1 71 ? -11.420 -8.224 -5.186 1.00 98.25 71 LYS A O 1
ATOM 564 N N . TYR A 1 72 ? -9.889 -6.729 -4.515 1.00 97.88 72 TYR A N 1
ATOM 565 C CA . TYR A 1 72 ? -8.908 -7.090 -5.547 1.00 97.88 72 TYR A CA 1
ATOM 566 C C . TYR A 1 72 ? -8.046 -8.287 -5.149 1.00 97.88 72 TYR A C 1
ATOM 568 O O . TYR A 1 72 ? -7.690 -9.088 -6.013 1.00 97.88 72 TYR A O 1
ATOM 576 N N . GLU A 1 73 ? -7.802 -8.475 -3.856 1.00 97.44 73 GLU A N 1
ATOM 577 C CA . GLU A 1 73 ? -7.162 -9.677 -3.330 1.00 97.44 73 GLU A CA 1
ATOM 578 C C . GLU A 1 73 ? -8.003 -10.925 -3.628 1.00 97.44 73 GLU A C 1
ATOM 580 O O . GLU A 1 73 ? -7.478 -11.902 -4.158 1.00 97.44 73 GLU A O 1
ATOM 585 N N . ALA A 1 74 ? -9.328 -10.848 -3.460 1.00 98.00 74 ALA A N 1
ATOM 586 C CA . ALA A 1 74 ? -10.261 -11.911 -3.845 1.00 98.00 74 ALA A CA 1
ATOM 587 C C . ALA A 1 74 ? -10.246 -12.235 -5.354 1.00 98.00 74 ALA A C 1
ATOM 589 O O . ALA A 1 74 ? -10.678 -13.310 -5.763 1.00 98.00 74 ALA A O 1
ATOM 590 N N . LYS A 1 75 ? -9.736 -11.325 -6.196 1.00 97.94 75 LYS A N 1
ATOM 591 C CA . LYS A 1 75 ? -9.533 -11.537 -7.641 1.00 97.94 75 LYS A CA 1
ATOM 592 C C . LYS A 1 75 ? -8.133 -12.059 -7.986 1.00 97.94 75 LYS A C 1
ATOM 594 O O . LYS A 1 75 ? -7.807 -12.166 -9.165 1.00 97.94 75 LYS A O 1
ATOM 599 N N . GLY A 1 76 ? -7.308 -12.363 -6.986 1.00 97.12 76 GLY A N 1
ATOM 600 C CA . GLY A 1 76 ? -5.950 -12.876 -7.160 1.00 97.12 76 GLY A CA 1
ATOM 601 C C . GLY A 1 76 ? -4.864 -11.801 -7.235 1.00 97.12 76 GLY A C 1
ATOM 602 O O . GLY A 1 76 ? -3.738 -12.123 -7.606 1.00 97.12 76 GLY A O 1
ATOM 603 N N . LEU A 1 77 ? -5.168 -10.541 -6.892 1.00 96.62 77 LEU A N 1
ATOM 604 C CA . LEU A 1 77 ? -4.177 -9.464 -6.823 1.00 96.62 77 LEU A CA 1
ATOM 605 C C . LEU A 1 77 ? -3.907 -9.072 -5.359 1.00 96.62 77 LEU A C 1
ATOM 607 O O . LEU A 1 77 ? -4.600 -8.196 -4.834 1.00 96.62 77 LEU A O 1
ATOM 611 N N . PRO A 1 78 ? -2.916 -9.682 -4.685 1.00 96.19 78 PRO A N 1
ATOM 612 C CA . PRO A 1 78 ? -2.571 -9.323 -3.313 1.00 96.19 78 PRO A CA 1
ATOM 613 C C . PRO A 1 78 ? -2.053 -7.883 -3.264 1.00 96.19 78 PRO A C 1
ATOM 615 O O . PRO A 1 78 ? -1.164 -7.497 -4.023 1.00 96.19 78 PRO A O 1
ATOM 618 N N . ASN A 1 79 ? -2.644 -7.069 -2.394 1.00 97.06 79 ASN A N 1
ATOM 619 C CA . ASN A 1 79 ? -2.345 -5.646 -2.279 1.00 97.06 79 ASN A CA 1
ATOM 620 C C . ASN A 1 79 ? -2.711 -5.139 -0.876 1.00 97.06 79 ASN A C 1
ATOM 622 O O . ASN A 1 79 ? -3.551 -5.724 -0.198 1.00 97.06 79 ASN A O 1
ATOM 626 N N . PHE A 1 80 ? -2.081 -4.054 -0.431 1.00 96.69 80 PHE A N 1
ATOM 627 C CA . PHE A 1 80 ? -2.360 -3.452 0.870 1.00 96.69 80 PHE A CA 1
ATOM 628 C C . PHE A 1 80 ? -2.091 -1.942 0.842 1.00 96.69 80 PHE A C 1
ATOM 630 O O . PHE A 1 80 ? -1.196 -1.492 0.120 1.00 96.69 80 PHE A O 1
ATOM 637 N N . PRO A 1 81 ? -2.829 -1.145 1.632 1.00 97.06 81 PRO A N 1
ATOM 638 C CA . PRO A 1 81 ? -2.531 0.263 1.805 1.00 97.06 81 PRO A CA 1
ATOM 639 C C . PRO A 1 81 ? -1.352 0.466 2.759 1.00 97.06 81 PRO A C 1
ATOM 641 O O . PRO A 1 81 ? -1.149 -0.296 3.705 1.00 97.06 81 PRO A O 1
ATOM 644 N N . SER A 1 82 ? -0.600 1.540 2.537 1.00 95.50 82 SER A N 1
ATOM 645 C CA . SER A 1 82 ? 0.486 1.974 3.413 1.00 95.50 82 SER A CA 1
ATOM 646 C C . SER A 1 82 ? 0.473 3.493 3.537 1.00 95.50 82 SER A C 1
ATOM 648 O O . SER A 1 82 ? 0.141 4.201 2.587 1.00 95.50 82 SER A O 1
ATOM 650 N N . GLY A 1 83 ? 0.808 3.998 4.722 1.00 95.62 83 GLY A N 1
ATOM 651 C CA . GLY A 1 83 ? 0.851 5.427 5.014 1.00 95.62 83 GLY A CA 1
ATOM 652 C C . GLY A 1 83 ? 0.522 5.739 6.470 1.00 95.62 83 GLY A C 1
ATOM 653 O O . GLY A 1 83 ? 0.066 4.879 7.221 1.00 95.62 83 GLY A O 1
ATOM 654 N N . ILE A 1 84 ? 0.728 6.999 6.857 1.00 94.12 84 ILE A N 1
ATOM 655 C CA . ILE A 1 84 ? 0.531 7.489 8.232 1.00 94.12 84 ILE A CA 1
ATOM 656 C C . ILE A 1 84 ? -0.875 7.161 8.777 1.00 94.12 84 ILE A C 1
ATOM 658 O O . ILE A 1 84 ? -0.949 6.623 9.882 1.00 94.12 84 ILE A O 1
ATOM 662 N N . PRO A 1 85 ? -1.989 7.382 8.043 1.00 94.69 85 PRO A N 1
ATOM 663 C CA . PRO A 1 85 ? -3.317 7.051 8.567 1.00 94.69 85 PRO A CA 1
ATOM 664 C C . PRO A 1 85 ? -3.473 5.563 8.897 1.00 94.69 85 PRO A C 1
ATOM 666 O O . PRO A 1 85 ? -3.982 5.219 9.958 1.00 94.69 85 PRO A O 1
ATOM 669 N N . PHE A 1 86 ? -2.971 4.680 8.033 1.00 95.50 86 PHE A N 1
ATOM 670 C CA . PHE A 1 86 ? -3.052 3.232 8.235 1.00 95.50 86 PHE A CA 1
ATOM 671 C C . PHE A 1 86 ? -2.170 2.771 9.402 1.00 95.50 86 PHE A C 1
ATOM 673 O O . PHE A 1 86 ? -2.578 1.923 10.180 1.00 95.50 86 PHE A O 1
ATOM 680 N N . LEU A 1 87 ? -0.993 3.373 9.589 1.00 95.25 87 LEU A N 1
ATOM 681 C CA . LEU A 1 87 ? -0.096 3.005 10.688 1.00 95.25 87 LEU A CA 1
ATOM 682 C C . LEU A 1 87 ? -0.604 3.455 12.064 1.00 95.25 87 LEU A C 1
ATOM 684 O O . LEU A 1 87 ? -0.446 2.723 13.037 1.00 95.25 87 LEU A O 1
ATOM 688 N N . PHE A 1 88 ? -1.197 4.648 12.164 1.00 94.31 88 PHE A N 1
ATOM 689 C CA . PHE A 1 88 ? -1.514 5.251 13.465 1.00 94.31 88 PHE A CA 1
ATOM 690 C C . PHE A 1 88 ? -3.001 5.234 13.832 1.00 94.31 88 PHE A C 1
ATOM 692 O O . PHE A 1 88 ? -3.317 5.153 15.020 1.00 94.31 88 PHE A O 1
ATOM 699 N N . TRP A 1 89 ? -3.923 5.306 12.863 1.00 95.50 89 TRP A N 1
ATOM 700 C CA . TRP A 1 89 ? -5.364 5.395 13.145 1.00 95.50 89 TRP A CA 1
ATOM 701 C C . TRP A 1 89 ? -6.101 4.060 13.084 1.00 95.50 89 TRP A C 1
ATOM 703 O O . TRP A 1 89 ? -7.214 3.957 13.599 1.00 95.50 89 TRP A O 1
ATOM 713 N N . GLU A 1 90 ? -5.493 3.021 12.516 1.00 94.75 90 GLU A N 1
ATOM 714 C CA . GLU A 1 90 ? -6.141 1.716 12.359 1.00 94.75 90 GLU A CA 1
ATOM 715 C C . GLU A 1 90 ? -6.512 1.073 13.711 1.00 94.75 90 GLU A C 1
ATOM 717 O O . GLU A 1 90 ? -7.561 0.441 13.834 1.00 94.75 90 GLU A O 1
ATOM 722 N N . GLN A 1 91 ? -5.751 1.355 14.775 1.00 93.62 91 GLN A N 1
ATOM 723 C CA . GLN A 1 91 ? -6.076 0.937 16.148 1.00 93.62 91 GLN A CA 1
ATOM 724 C C . GLN A 1 91 ? -7.441 1.448 16.652 1.00 93.62 91 GLN A C 1
ATOM 726 O O . GLN A 1 91 ? -8.088 0.796 17.473 1.00 93.62 91 GLN A O 1
ATOM 731 N N . TYR A 1 92 ? -7.922 2.592 16.149 1.00 94.94 92 TYR A N 1
ATOM 732 C CA . TYR A 1 92 ? -9.188 3.189 16.585 1.00 94.94 92 TYR A CA 1
ATOM 733 C C . TYR A 1 92 ? -10.423 2.530 15.957 1.00 94.94 92 TYR A C 1
ATOM 735 O O . TYR A 1 92 ? -11.551 2.857 16.346 1.00 94.94 92 TYR A O 1
ATOM 743 N N . LEU A 1 93 ? -10.248 1.600 15.009 1.00 93.75 93 LEU A N 1
ATOM 744 C CA . LEU A 1 93 ? -11.359 0.855 14.412 1.00 93.75 93 LEU A CA 1
ATOM 745 C C . LEU A 1 93 ? -12.057 -0.036 15.442 1.00 93.75 93 LEU A C 1
ATOM 747 O O . LEU A 1 93 ? -13.278 0.024 15.577 1.00 93.75 93 LEU A O 1
ATOM 751 N N . TYR A 1 94 ? -11.280 -0.792 16.218 1.00 93.19 94 TYR A N 1
ATOM 752 C CA . TYR A 1 94 ? -11.798 -1.813 17.137 1.00 93.19 94 TYR A CA 1
ATOM 753 C C . TYR A 1 94 ? -11.616 -1.454 18.612 1.00 93.19 94 TYR A C 1
ATOM 755 O O . TYR A 1 94 ? -11.944 -2.247 19.488 1.00 93.19 94 TYR A O 1
ATOM 763 N N . LEU A 1 95 ? -11.126 -0.248 18.917 1.00 94.88 95 LEU A N 1
ATOM 764 C CA . LEU A 1 95 ? -10.783 0.146 20.283 1.00 94.88 95 LEU A CA 1
ATOM 765 C C . LEU A 1 95 ? -11.945 -0.033 21.272 1.00 94.88 95 LEU A C 1
ATOM 767 O O . LEU A 1 95 ? -11.748 -0.563 22.361 1.00 94.88 95 LEU A O 1
ATOM 771 N N . ARG A 1 96 ? -13.165 0.372 20.893 1.00 93.75 96 ARG A N 1
ATOM 772 C CA . ARG A 1 96 ? -14.342 0.294 21.778 1.00 93.75 96 ARG A CA 1
ATOM 773 C C . ARG A 1 96 ? -14.730 -1.149 22.101 1.00 93.75 96 ARG A C 1
ATOM 775 O O . ARG A 1 96 ? -14.983 -1.468 23.258 1.00 93.75 96 ARG A O 1
ATOM 782 N N . THR A 1 97 ? -14.767 -2.016 21.091 1.00 95.06 97 THR A N 1
ATOM 783 C CA . THR A 1 97 ? -15.134 -3.428 21.259 1.00 95.06 97 THR A CA 1
ATOM 784 C C . THR A 1 97 ? -14.044 -4.194 21.997 1.00 95.06 97 THR A C 1
ATOM 786 O O . THR A 1 97 ? -14.353 -4.952 22.913 1.00 95.06 97 THR A O 1
ATOM 789 N N . SER A 1 98 ? -12.775 -3.943 21.667 1.00 95.62 98 SER A N 1
ATOM 790 C CA . SER A 1 98 ? -11.628 -4.537 22.358 1.00 95.62 98 SER A CA 1
ATOM 791 C C . SER A 1 98 ? -11.566 -4.120 23.825 1.00 95.62 98 SER A C 1
ATOM 793 O O . SER A 1 98 ? -11.298 -4.959 24.679 1.00 95.62 98 SER A O 1
ATOM 795 N N . LEU A 1 99 ? -11.862 -2.854 24.141 1.00 97.56 99 LEU A N 1
ATOM 796 C CA . LEU A 1 99 ? -11.912 -2.375 25.521 1.00 97.56 99 LEU A CA 1
ATOM 797 C C . LEU A 1 99 ? -13.035 -3.051 26.314 1.00 97.56 99 LEU A C 1
ATOM 799 O O . LEU A 1 99 ? -12.796 -3.513 27.426 1.00 97.56 99 LEU A O 1
ATOM 803 N N . LEU A 1 100 ? -14.242 -3.141 25.746 1.00 97.88 100 LEU A N 1
ATOM 804 C CA . LEU A 1 100 ? -15.370 -3.815 26.397 1.00 97.88 100 LEU A CA 1
ATOM 805 C C . LEU A 1 100 ? -15.034 -5.282 26.676 1.00 97.88 100 LEU A C 1
ATOM 807 O O . LEU A 1 100 ? -15.232 -5.752 27.794 1.00 97.88 100 LEU A O 1
ATOM 811 N N . LEU A 1 101 ? -14.473 -5.982 25.687 1.00 97.75 101 LEU A N 1
ATOM 812 C CA . LEU A 1 101 ? -14.045 -7.369 25.837 1.00 97.75 101 LEU A CA 1
ATOM 813 C C . LEU A 1 101 ? -12.973 -7.515 26.926 1.00 97.75 101 LEU A C 1
ATOM 815 O O . LEU A 1 101 ? -13.091 -8.385 27.782 1.00 97.75 101 LEU A O 1
ATOM 819 N N . ALA A 1 102 ? -11.960 -6.646 26.930 1.00 97.44 102 ALA A N 1
ATOM 820 C CA . ALA A 1 102 ? -10.903 -6.667 27.936 1.00 97.44 102 ALA A CA 1
ATOM 821 C C . ALA A 1 102 ? -11.456 -6.453 29.355 1.00 97.44 102 ALA A C 1
ATOM 823 O O . ALA A 1 102 ? -11.085 -7.185 30.271 1.00 97.44 102 ALA A O 1
ATOM 824 N N . LEU A 1 103 ? -12.380 -5.502 29.531 1.00 97.81 103 LEU A N 1
ATOM 825 C CA . LEU A 1 103 ? -13.046 -5.255 30.811 1.00 97.81 103 LEU A CA 1
ATOM 826 C C . LEU A 1 103 ? -13.904 -6.447 31.248 1.00 97.81 103 LEU A C 1
ATOM 828 O O . LEU A 1 103 ? -13.836 -6.849 32.406 1.00 97.81 103 LEU A O 1
ATOM 832 N N . ALA A 1 104 ? -14.674 -7.039 30.334 1.00 97.56 104 ALA A N 1
ATOM 833 C CA . ALA A 1 104 ? -15.491 -8.214 30.625 1.00 97.56 104 ALA A CA 1
ATOM 834 C C . ALA A 1 104 ? -14.629 -9.408 31.066 1.00 97.56 104 ALA A C 1
ATOM 836 O O . ALA A 1 104 ? -14.933 -10.045 32.072 1.00 97.56 104 ALA A O 1
ATOM 837 N N . CYS A 1 105 ? -13.523 -9.671 30.364 1.00 97.62 105 CYS A N 1
ATOM 838 C CA . CYS A 1 105 ? -12.566 -10.713 30.733 1.00 97.62 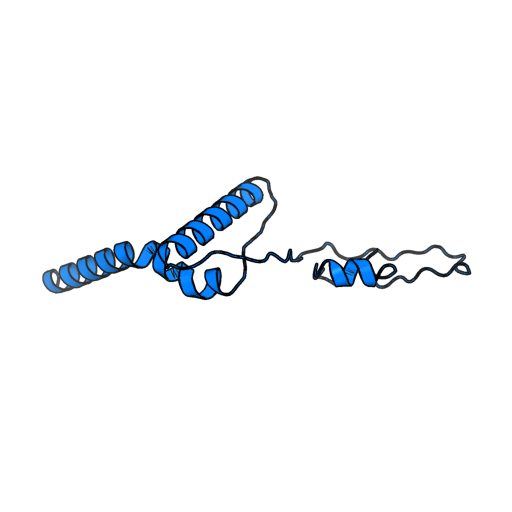105 CYS A CA 1
ATOM 839 C C . CYS A 1 105 ? -11.910 -10.440 32.094 1.00 97.62 105 CYS A C 1
ATOM 841 O O . CYS A 1 105 ? -11.800 -11.355 32.906 1.00 97.62 105 CYS A O 1
ATOM 843 N N . ALA A 1 106 ? -11.502 -9.195 32.362 1.00 97.44 106 ALA A N 1
ATOM 844 C CA . ALA A 1 106 ? -10.905 -8.819 33.642 1.00 97.44 106 ALA A CA 1
ATOM 845 C C . ALA A 1 106 ? -11.891 -9.009 34.805 1.00 97.44 106 ALA A C 1
ATOM 847 O O . ALA A 1 106 ? -11.526 -9.576 35.830 1.00 97.44 106 ALA A O 1
ATOM 848 N N . LEU A 1 107 ? -13.151 -8.600 34.629 1.00 97.38 107 LEU A N 1
ATOM 849 C CA . LEU A 1 107 ? -14.203 -8.823 35.620 1.00 97.38 107 LEU A CA 1
ATOM 850 C C . LEU A 1 107 ? -14.461 -10.317 35.832 1.00 97.38 107 LEU A C 1
ATOM 852 O O . LEU A 1 107 ? -14.485 -10.767 36.972 1.00 97.38 107 LEU A O 1
ATOM 856 N N . ALA A 1 108 ? -14.598 -11.100 34.759 1.00 97.31 108 ALA A N 1
ATOM 857 C CA . ALA A 1 108 ? -14.791 -12.545 34.860 1.00 97.31 108 ALA A CA 1
ATOM 858 C C . ALA A 1 108 ? -13.642 -13.228 35.620 1.00 97.31 108 ALA A C 1
ATOM 860 O O . ALA A 1 108 ? -13.898 -14.080 36.465 1.00 97.31 108 ALA A O 1
ATOM 861 N N . ALA A 1 109 ? -12.392 -12.818 35.380 1.00 96.62 109 ALA A N 1
ATOM 862 C CA . ALA A 1 109 ? -11.234 -13.333 36.106 1.00 96.62 109 ALA A CA 1
ATOM 863 C C . ALA A 1 109 ? -11.310 -13.040 37.614 1.00 96.62 109 ALA A C 1
ATOM 865 O O . ALA A 1 109 ? -10.999 -13.921 38.407 1.00 96.62 109 ALA A O 1
ATOM 866 N N . VAL A 1 110 ? -11.783 -11.851 38.013 1.00 96.50 110 VAL A N 1
ATOM 867 C CA . VAL A 1 110 ? -11.997 -11.498 39.431 1.00 96.50 110 VAL A CA 1
ATOM 868 C C . VAL A 1 110 ? -13.051 -12.386 40.101 1.00 96.50 110 VAL A C 1
ATOM 870 O O . VAL A 1 110 ? -12.936 -12.641 41.289 1.00 96.50 110 VAL A O 1
ATOM 873 N N . PHE A 1 111 ? -14.070 -12.849 39.371 1.00 92.81 111 PHE A N 1
ATOM 874 C CA . PHE A 1 111 ? -15.111 -13.724 39.930 1.00 92.81 111 PHE A CA 1
ATOM 875 C C . PHE A 1 111 ? -14.748 -15.218 39.923 1.00 92.81 111 PHE A C 1
ATOM 877 O O . PHE A 1 111 ? -15.401 -15.994 40.617 1.00 92.81 111 PHE A O 1
ATOM 884 N N . ILE A 1 112 ? -13.774 -15.635 39.105 1.00 93.19 112 ILE A N 1
ATOM 885 C CA . ILE A 1 112 ? -13.316 -17.033 39.013 1.00 93.19 112 ILE A CA 1
ATOM 886 C C . ILE A 1 112 ? -12.217 -17.339 40.044 1.00 93.19 112 ILE A C 1
ATOM 888 O O . ILE A 1 112 ? -12.131 -18.479 40.502 1.00 93.19 112 ILE A O 1
ATOM 892 N N . VAL A 1 113 ? -11.372 -16.351 40.364 1.00 79.88 113 VAL A N 1
ATOM 893 C CA . VAL A 1 113 ? -10.353 -16.421 41.430 1.00 79.88 113 VAL A CA 1
ATOM 894 C C . VAL A 1 113 ? -11.013 -16.291 42.797 1.00 79.88 113 VAL A C 1
ATOM 896 O O . VAL A 1 113 ? -10.643 -17.088 43.687 1.00 79.88 113 VAL A O 1
#

Sequence (113 aa):
WATNDALAYGASQGNLKPQPQRWIHSPEDVNLEIKKSSPLIYTQLPFYLSGLSDTDSIKNLIMSVRELCLKYEAKGLPNFPSGIPFLFWEQYLYLRTSLLLALACALAAVFIV

pLDDT: mean 95.07, std 2.59, range [79.88, 98.25]

Secondary structure (DSSP, 8-state):
-TTT-HHHHHHHT---BSPPPP----TT--S---PPPPPP-B-----------SHHHHHHHHHHHHHHHHHHHTTT------SHHHHHHGGGTTHHHHHHHHHHHHHHHHHH-